Protein AF-A0A8C0BWQ9-F1 (afdb_monomer_lite)

Radius of gyration: 23.8 Å; chains: 1; bounding box: 64×26×63 Å

Sequence (103 aa):
MEDSWLKKAQADVLIHNNLQINSCDQNLNRCCEIIELNSEIQGQLFTILNETSQEGGHYAGVETIKTRLLPWLGTCFSCATSGKLFETNLSLTQVRRKLILRE

Structure (mmCIF, N/CA/C/O backbone):
data_AF-A0A8C0BWQ9-F1
#
_entry.id   AF-A0A8C0BWQ9-F1
#
loop_
_atom_site.group_PDB
_atom_site.id
_atom_site.type_symbol
_atom_site.label_atom_id
_atom_site.label_alt_id
_atom_site.label_comp_id
_atom_site.label_asym_id
_atom_site.label_entity_id
_atom_site.label_seq_id
_atom_site.pdbx_PDB_ins_code
_atom_site.Cartn_x
_atom_site.Cartn_y
_atom_site.Cartn_z
_atom_site.occupancy
_atom_site.B_iso_or_equiv
_atom_site.auth_seq_id
_atom_site.auth_comp_id
_atom_site.auth_asym_id
_atom_site.auth_atom_id
_atom_site.pdbx_PDB_model_num
ATOM 1 N N . MET A 1 1 ? 45.330 10.376 -31.160 1.00 60.81 1 MET A N 1
ATOM 2 C CA . MET A 1 1 ? 44.288 9.759 -32.016 1.00 60.81 1 MET A CA 1
ATOM 3 C C . MET A 1 1 ? 43.642 8.568 -31.302 1.00 60.81 1 MET A C 1
ATOM 5 O O . MET A 1 1 ? 42.423 8.483 -31.296 1.00 60.81 1 MET A O 1
ATOM 9 N N . GLU A 1 2 ? 44.424 7.723 -30.620 1.00 62.78 2 GLU A N 1
ATOM 10 C CA . GLU A 1 2 ? 43.956 6.570 -29.819 1.00 62.78 2 GLU A CA 1
ATOM 11 C C . GLU A 1 2 ? 43.010 6.941 -28.659 1.00 62.78 2 GLU A C 1
ATOM 13 O O . GLU A 1 2 ? 41.987 6.290 -28.470 1.00 62.78 2 GLU A O 1
ATOM 18 N N . ASP A 1 3 ? 43.251 8.064 -27.978 1.00 76.50 3 ASP A N 1
ATOM 19 C CA . ASP A 1 3 ? 42.371 8.592 -26.919 1.00 76.50 3 ASP A CA 1
ATOM 20 C C . ASP A 1 3 ? 40.924 8.851 -27.367 1.00 76.50 3 ASP A C 1
ATOM 22 O O . ASP A 1 3 ? 39.986 8.760 -26.574 1.00 76.50 3 ASP A O 1
ATOM 26 N N . SER A 1 4 ? 40.721 9.178 -28.646 1.00 80.31 4 SER A N 1
ATOM 27 C CA . SER A 1 4 ? 39.384 9.426 -29.194 1.00 80.31 4 SER A CA 1
ATOM 28 C C . SER A 1 4 ? 38.593 8.131 -29.363 1.00 80.31 4 SER A C 1
ATOM 30 O O . SER A 1 4 ? 37.381 8.120 -29.159 1.00 80.31 4 SER A O 1
ATOM 32 N N . TRP A 1 5 ? 39.275 7.040 -29.713 1.00 79.00 5 TRP A N 1
ATOM 33 C CA . TRP A 1 5 ? 38.672 5.715 -29.836 1.00 79.00 5 TRP A CA 1
ATOM 34 C C . TRP A 1 5 ? 38.362 5.121 -28.467 1.00 79.00 5 TRP A C 1
ATOM 36 O O . TRP A 1 5 ? 37.296 4.538 -28.288 1.00 79.00 5 TRP A O 1
ATOM 46 N N . LEU A 1 6 ? 39.230 5.360 -27.480 1.00 80.12 6 LEU A N 1
ATOM 47 C CA . LEU A 1 6 ? 38.989 4.959 -26.095 1.00 80.12 6 LEU A CA 1
ATOM 48 C C . LEU A 1 6 ? 37.754 5.654 -25.511 1.00 80.12 6 LEU A C 1
ATOM 50 O O . LEU A 1 6 ? 36.872 4.994 -24.969 1.00 80.12 6 LEU A O 1
ATOM 54 N N . LYS A 1 7 ? 37.643 6.977 -25.686 1.00 82.56 7 LYS A N 1
ATOM 55 C CA . LYS A 1 7 ? 36.479 7.749 -25.220 1.00 82.56 7 LYS A CA 1
ATOM 56 C C . LYS A 1 7 ? 35.188 7.327 -25.917 1.00 82.56 7 LYS A C 1
ATOM 58 O O . LYS A 1 7 ? 34.145 7.266 -25.273 1.00 82.56 7 LYS A O 1
ATOM 63 N N . LYS A 1 8 ? 35.258 7.007 -27.213 1.00 82.19 8 LYS A N 1
ATOM 64 C CA . LYS A 1 8 ? 34.120 6.495 -27.986 1.00 82.19 8 LYS A CA 1
ATOM 65 C C . LYS A 1 8 ? 33.671 5.123 -27.476 1.00 82.19 8 LYS A C 1
ATOM 67 O O . LYS A 1 8 ? 32.503 4.965 -27.149 1.00 82.19 8 LYS A O 1
ATOM 72 N N . ALA A 1 9 ? 34.599 4.183 -27.316 1.00 81.56 9 ALA A N 1
ATOM 73 C CA . ALA A 1 9 ? 34.305 2.851 -26.795 1.00 81.56 9 ALA A CA 1
ATOM 74 C C . ALA A 1 9 ? 33.751 2.902 -25.363 1.00 81.56 9 ALA A C 1
ATOM 76 O O . ALA A 1 9 ? 32.806 2.194 -25.032 1.00 81.56 9 ALA A O 1
ATOM 77 N N . GLN A 1 10 ? 34.291 3.780 -24.516 1.00 78.94 10 GLN A N 1
ATOM 78 C CA . GLN A 1 10 ? 33.826 3.938 -23.142 1.00 78.94 10 GLN A CA 1
ATOM 79 C C . GLN A 1 10 ? 32.428 4.567 -23.073 1.00 78.94 10 GLN A C 1
ATOM 81 O O . GLN A 1 10 ? 31.611 4.135 -22.262 1.00 78.94 10 GLN A O 1
ATOM 86 N N . ALA A 1 11 ? 32.124 5.527 -23.954 1.00 78.12 11 ALA A N 1
ATOM 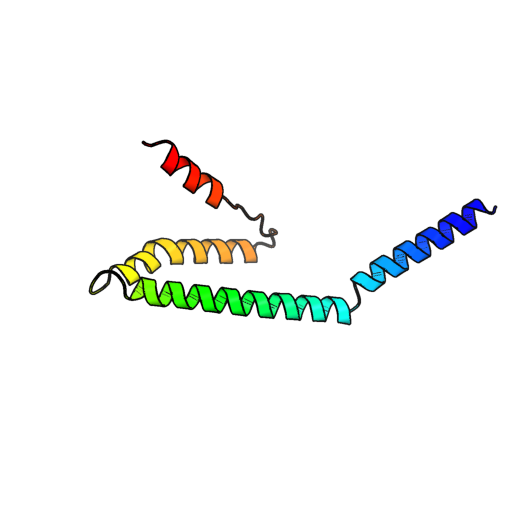87 C CA . ALA A 1 11 ? 30.779 6.074 -24.107 1.00 78.12 11 ALA A CA 1
ATOM 88 C C . ALA A 1 11 ? 29.791 5.017 -24.624 1.00 78.12 11 ALA A C 1
ATOM 90 O O . ALA A 1 11 ? 28.701 4.903 -24.075 1.00 78.12 11 ALA A O 1
ATOM 91 N N . ASP A 1 12 ? 30.179 4.205 -25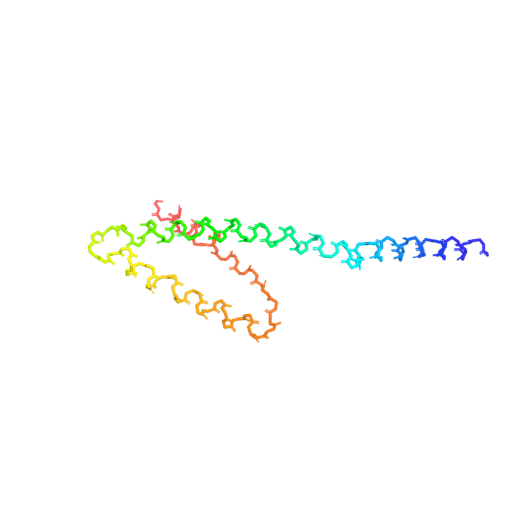.608 1.00 75.50 12 ASP A N 1
ATOM 92 C CA . ASP A 1 12 ? 29.328 3.147 -26.162 1.00 75.50 12 ASP A CA 1
ATOM 93 C C . ASP A 1 12 ? 29.044 2.046 -25.118 1.00 75.50 12 ASP A C 1
ATOM 95 O O . ASP A 1 12 ? 27.910 1.585 -25.000 1.00 75.50 12 ASP A O 1
ATOM 99 N N . VAL A 1 13 ? 30.024 1.693 -24.275 1.00 77.38 13 VAL A N 1
ATOM 100 C CA . VAL A 1 13 ? 29.832 0.780 -23.131 1.00 77.38 13 VAL A CA 1
ATOM 101 C C . VAL A 1 13 ? 28.905 1.390 -22.075 1.00 77.38 13 VAL A C 1
ATOM 103 O O . VAL A 1 13 ? 28.035 0.697 -21.547 1.00 77.38 13 VAL A O 1
ATOM 106 N N . LEU A 1 14 ? 29.043 2.681 -21.761 1.00 72.44 14 LEU A N 1
ATOM 107 C CA . LEU A 1 14 ? 28.149 3.376 -20.825 1.00 72.44 14 LEU A CA 1
ATOM 108 C C . LEU A 1 14 ? 26.715 3.460 -21.361 1.00 72.44 14 LEU A C 1
ATOM 110 O O . LEU A 1 14 ? 25.770 3.234 -20.608 1.00 72.44 14 LEU A O 1
ATOM 114 N N . ILE A 1 15 ? 26.548 3.744 -22.652 1.00 69.62 15 ILE A N 1
ATOM 115 C CA . ILE A 1 15 ? 25.245 3.789 -23.324 1.00 69.62 15 ILE A CA 1
ATOM 116 C C . ILE A 1 15 ? 24.613 2.397 -23.332 1.00 69.62 15 ILE A C 1
ATOM 118 O O . ILE A 1 15 ? 23.453 2.264 -22.955 1.00 69.62 15 ILE A O 1
ATOM 122 N N . HIS A 1 16 ? 25.374 1.355 -23.672 1.00 63.09 16 HIS A N 1
ATOM 123 C CA . HIS A 1 16 ? 24.894 -0.025 -23.654 1.00 63.09 16 HIS A CA 1
ATOM 124 C C . HIS A 1 16 ? 24.416 -0.445 -22.258 1.00 63.09 16 HIS A C 1
ATOM 126 O O . HIS A 1 16 ? 23.305 -0.944 -22.120 1.00 63.09 16 HIS A O 1
ATOM 132 N N . ASN A 1 17 ? 25.202 -0.183 -21.208 1.00 60.97 17 ASN A N 1
ATOM 133 C CA . ASN A 1 17 ? 24.820 -0.528 -19.834 1.00 60.97 17 ASN A CA 1
ATOM 134 C C . ASN A 1 17 ? 23.590 0.259 -19.337 1.00 60.97 17 ASN A C 1
ATOM 136 O O . ASN A 1 17 ? 22.742 -0.310 -18.654 1.00 60.97 17 ASN A O 1
ATOM 140 N N . ASN A 1 18 ? 23.446 1.538 -19.708 1.00 57.94 18 ASN A N 1
ATOM 141 C CA . ASN A 1 18 ? 22.264 2.335 -19.347 1.00 57.94 18 ASN A CA 1
ATOM 142 C C . ASN A 1 18 ? 21.007 1.935 -20.136 1.00 57.94 18 ASN A C 1
ATOM 144 O O . ASN A 1 18 ? 19.910 1.950 -19.584 1.00 57.94 18 ASN A O 1
ATOM 148 N N . LEU A 1 19 ? 21.151 1.557 -21.410 1.00 55.09 19 LEU A N 1
ATOM 149 C CA . LEU A 1 19 ? 20.049 1.033 -22.222 1.00 55.09 19 LEU A CA 1
ATOM 150 C C . LEU A 1 19 ? 19.590 -0.340 -21.730 1.00 55.09 19 LEU A C 1
ATOM 152 O O . LEU A 1 19 ? 18.401 -0.639 -21.796 1.00 55.09 19 LEU A O 1
ATOM 156 N N . GLN A 1 20 ? 20.509 -1.155 -21.204 1.00 53.53 20 GLN A N 1
ATOM 157 C CA . GLN A 1 20 ? 20.176 -2.468 -20.665 1.00 53.53 20 GLN A CA 1
ATOM 158 C C . GLN A 1 20 ? 19.289 -2.346 -19.419 1.00 53.53 20 GLN A C 1
ATOM 160 O O . GLN A 1 20 ? 18.258 -3.004 -19.396 1.00 53.53 20 GLN A O 1
ATOM 165 N N . ILE A 1 21 ? 19.615 -1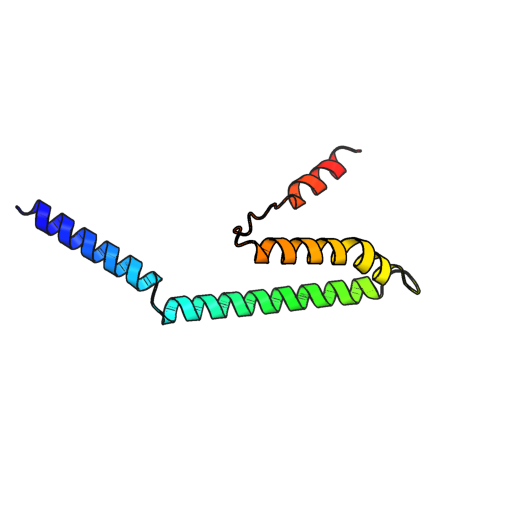.429 -18.489 1.00 52.69 21 ILE A N 1
ATOM 166 C CA . ILE A 1 21 ? 18.822 -1.089 -17.278 1.00 52.69 21 ILE A CA 1
ATOM 167 C C . ILE A 1 21 ? 17.412 -0.564 -17.615 1.00 52.69 21 ILE A C 1
ATOM 169 O O . ILE A 1 21 ? 16.525 -0.563 -16.767 1.00 52.69 21 ILE A O 1
ATOM 173 N N . ASN A 1 22 ? 17.184 -0.139 -18.858 1.00 57.41 22 ASN A N 1
ATOM 174 C CA . ASN A 1 22 ? 15.940 0.471 -19.317 1.00 57.41 22 ASN A CA 1
ATOM 175 C C . ASN A 1 22 ? 15.290 -0.329 -20.459 1.00 57.41 22 ASN A C 1
ATOM 177 O O . ASN A 1 22 ? 14.541 0.224 -21.268 1.00 57.41 22 ASN A O 1
ATOM 181 N N . SER A 1 23 ? 15.602 -1.627 -20.566 1.00 71.19 23 SER A N 1
ATOM 182 C CA . SER A 1 23 ? 14.891 -2.486 -21.509 1.00 71.19 23 SER A CA 1
ATOM 183 C C . SER A 1 23 ? 13.433 -2.629 -21.068 1.00 71.19 23 SER A C 1
ATOM 185 O O . SER A 1 23 ? 13.123 -2.651 -19.874 1.00 71.19 23 SER A O 1
ATOM 187 N N . CYS A 1 24 ? 12.528 -2.733 -22.044 1.00 81.25 24 CYS A N 1
ATOM 188 C CA . CYS A 1 24 ? 11.103 -2.936 -21.786 1.00 81.25 24 CYS A CA 1
ATOM 189 C C . CYS A 1 24 ? 10.872 -4.128 -20.837 1.00 81.25 24 CYS A C 1
ATOM 191 O O . CYS A 1 24 ? 10.095 -4.017 -19.893 1.00 81.25 24 CYS A O 1
ATOM 193 N N . ASP A 1 25 ? 11.624 -5.218 -21.025 1.00 85.75 25 ASP A N 1
ATOM 194 C CA . ASP A 1 25 ? 11.537 -6.424 -20.198 1.00 85.75 25 ASP A CA 1
ATOM 195 C C . ASP A 1 25 ? 12.037 -6.202 -18.764 1.00 85.75 25 ASP A C 1
ATOM 197 O O . ASP A 1 25 ? 11.398 -6.650 -17.815 1.00 85.75 25 ASP A O 1
ATOM 201 N N . GLN A 1 26 ? 13.156 -5.492 -18.575 1.00 83.75 26 GLN A N 1
ATOM 202 C CA . GLN A 1 26 ? 13.675 -5.208 -17.231 1.00 83.75 26 GLN A CA 1
ATOM 203 C C . GLN A 1 26 ? 12.746 -4.273 -16.455 1.00 83.75 26 GLN A C 1
ATOM 205 O O . GLN A 1 26 ? 12.465 -4.517 -15.280 1.00 83.75 26 GLN A O 1
ATOM 210 N N . ASN A 1 27 ? 12.211 -3.251 -17.125 1.00 86.56 27 ASN A N 1
ATOM 211 C CA . ASN A 1 27 ? 11.216 -2.357 -16.544 1.00 86.56 27 ASN A CA 1
ATOM 212 C C . ASN A 1 27 ? 9.938 -3.116 -16.171 1.00 86.56 27 ASN A C 1
ATOM 214 O O . ASN A 1 27 ? 9.426 -2.933 -15.069 1.00 86.56 27 ASN A O 1
ATOM 218 N N . LEU A 1 28 ? 9.445 -3.998 -17.047 1.00 89.00 28 LEU A N 1
ATOM 219 C CA . LEU A 1 28 ? 8.244 -4.787 -16.781 1.00 89.00 28 LEU A CA 1
ATOM 220 C C . LEU A 1 28 ? 8.452 -5.767 -15.621 1.00 89.00 28 LEU A C 1
ATOM 222 O O . LEU A 1 28 ? 7.604 -5.836 -14.735 1.00 89.00 28 LEU A O 1
ATOM 226 N N . ASN A 1 29 ? 9.595 -6.454 -15.565 1.00 90.94 29 ASN A N 1
ATOM 227 C CA . ASN A 1 29 ? 9.942 -7.317 -14.434 1.00 90.94 29 ASN A CA 1
ATOM 228 C C . ASN A 1 29 ? 9.981 -6.526 -13.126 1.00 90.94 29 ASN A C 1
ATOM 230 O O . ASN A 1 29 ? 9.379 -6.936 -12.135 1.00 90.94 29 ASN A O 1
ATOM 234 N N . ARG A 1 30 ? 10.607 -5.345 -13.137 1.00 88.00 30 ARG A N 1
ATOM 235 C CA . ARG A 1 30 ? 10.649 -4.479 -11.960 1.00 88.00 30 ARG A CA 1
ATOM 236 C C . ARG A 1 30 ? 9.258 -3.987 -11.556 1.00 88.00 30 ARG A C 1
ATOM 238 O O . ARG A 1 30 ? 8.965 -3.907 -10.365 1.00 88.00 30 ARG A O 1
ATOM 245 N N . CYS A 1 31 ? 8.388 -3.682 -12.518 1.00 91.31 31 CYS A N 1
ATOM 246 C CA . CYS A 1 31 ? 6.986 -3.374 -12.250 1.00 91.31 31 CYS A CA 1
ATOM 247 C C . CYS A 1 31 ? 6.269 -4.555 -11.584 1.00 91.31 31 CYS A C 1
ATOM 249 O O . CYS A 1 31 ? 5.573 -4.336 -10.596 1.00 91.31 31 CYS A O 1
ATOM 251 N N . CYS A 1 32 ? 6.457 -5.784 -12.073 1.00 93.19 32 CYS A N 1
ATOM 252 C CA . CYS A 1 32 ? 5.867 -6.983 -11.474 1.00 93.19 32 CYS A CA 1
ATOM 253 C C . CYS A 1 32 ? 6.313 -7.175 -10.018 1.00 93.19 32 CYS A C 1
ATOM 255 O O . CYS A 1 32 ? 5.461 -7.354 -9.152 1.00 93.19 32 CYS A O 1
ATOM 257 N N . GLU A 1 33 ? 7.611 -7.042 -9.729 1.00 95.31 33 GLU A N 1
ATOM 258 C CA . GLU A 1 33 ? 8.140 -7.109 -8.356 1.00 95.31 33 GLU A CA 1
ATOM 259 C C . GLU A 1 33 ? 7.500 -6.053 -7.441 1.00 95.31 33 GLU A C 1
ATOM 261 O O . GLU A 1 33 ? 7.114 -6.339 -6.308 1.00 95.31 33 GLU A O 1
ATOM 266 N N . ILE A 1 34 ? 7.359 -4.815 -7.928 1.00 94.56 34 ILE A N 1
ATOM 267 C CA . ILE A 1 34 ? 6.726 -3.733 -7.162 1.00 94.56 34 ILE A CA 1
ATOM 268 C C . ILE A 1 34 ? 5.244 -4.038 -6.914 1.00 94.56 34 ILE A C 1
ATOM 270 O O . ILE A 1 34 ? 4.753 -3.789 -5.815 1.00 94.56 34 ILE A O 1
ATOM 274 N N . ILE A 1 35 ? 4.528 -4.569 -7.907 1.00 95.31 35 ILE A N 1
ATOM 275 C CA . ILE A 1 35 ? 3.113 -4.942 -7.775 1.00 95.31 35 ILE A CA 1
ATOM 276 C C . ILE A 1 35 ? 2.942 -6.061 -6.743 1.00 95.31 35 ILE A C 1
ATOM 278 O O . ILE A 1 35 ? 2.019 -5.989 -5.930 1.00 95.31 35 ILE A O 1
ATOM 282 N N . GLU A 1 36 ? 3.822 -7.060 -6.743 1.00 96.06 36 GLU A N 1
ATOM 283 C CA . GLU A 1 36 ? 3.802 -8.162 -5.779 1.00 96.06 36 GLU A CA 1
ATOM 284 C C . GLU A 1 36 ? 4.010 -7.648 -4.349 1.00 96.06 36 GLU A C 1
ATOM 286 O O . GLU A 1 36 ? 3.150 -7.852 -3.490 1.00 96.06 36 GLU A O 1
ATOM 291 N N . LEU A 1 37 ? 5.073 -6.869 -4.119 1.00 96.25 37 LEU A N 1
ATOM 292 C CA . LEU A 1 37 ? 5.344 -6.255 -2.815 1.00 96.25 37 LEU A CA 1
ATOM 293 C C . LEU A 1 37 ? 4.198 -5.344 -2.359 1.00 96.25 37 LEU A C 1
ATOM 295 O O . LEU A 1 37 ? 3.798 -5.359 -1.195 1.00 96.25 37 LEU A O 1
ATOM 299 N N . ASN A 1 38 ? 3.645 -4.548 -3.274 1.00 95.12 38 ASN A N 1
ATOM 300 C CA . ASN A 1 38 ? 2.517 -3.675 -2.971 1.00 95.12 38 ASN A CA 1
ATOM 301 C C . ASN A 1 38 ? 1.267 -4.485 -2.593 1.00 95.12 38 ASN A C 1
ATOM 303 O O . ASN A 1 38 ? 0.538 -4.081 -1.692 1.00 95.12 38 ASN A O 1
ATOM 307 N N . SER A 1 39 ? 1.041 -5.639 -3.225 1.00 94.38 39 SER A N 1
ATOM 308 C CA . SER A 1 39 ? -0.076 -6.535 -2.902 1.00 94.38 39 SER A CA 1
ATOM 309 C C . SER A 1 39 ? 0.084 -7.163 -1.515 1.00 94.38 39 SER A C 1
ATOM 311 O O . SER A 1 39 ? -0.880 -7.214 -0.751 1.00 94.38 39 SER A O 1
ATOM 313 N N . GLU A 1 40 ? 1.300 -7.577 -1.150 1.00 96.81 40 GLU A N 1
ATOM 314 C CA . GLU A 1 40 ? 1.600 -8.096 0.188 1.00 96.81 40 GLU A CA 1
ATOM 315 C C . GLU A 1 40 ? 1.361 -7.031 1.270 1.00 96.81 40 GLU A C 1
ATOM 317 O O . GLU A 1 40 ? 0.635 -7.270 2.240 1.00 96.81 40 GLU A O 1
ATOM 322 N N . ILE A 1 41 ? 1.900 -5.823 1.070 1.00 95.88 41 ILE A N 1
ATOM 323 C CA . ILE A 1 41 ? 1.723 -4.696 1.996 1.00 95.88 41 ILE A CA 1
ATOM 324 C C . ILE A 1 41 ? 0.243 -4.319 2.115 1.00 95.88 41 ILE A C 1
ATOM 326 O O . ILE A 1 41 ? -0.247 -4.090 3.222 1.00 95.88 41 ILE A O 1
ATOM 330 N N . GLN A 1 42 ? -0.494 -4.273 1.001 1.00 94.12 42 GLN A N 1
ATOM 331 C CA . GLN A 1 42 ? -1.935 -4.019 1.018 1.00 94.12 42 GLN A CA 1
ATOM 332 C C . GLN A 1 42 ? -2.677 -5.074 1.840 1.00 94.12 42 GLN A C 1
ATOM 334 O O . GLN A 1 42 ? -3.493 -4.707 2.683 1.00 94.12 42 GLN A O 1
ATOM 339 N N . GLY A 1 43 ? -2.363 -6.360 1.659 1.00 96.38 43 GLY A N 1
ATOM 340 C CA . GLY A 1 43 ? -2.949 -7.446 2.445 1.00 96.38 43 GLY A CA 1
ATOM 341 C C . GLY A 1 43 ? -2.718 -7.272 3.948 1.00 96.38 43 GLY A C 1
ATOM 342 O O . GLY A 1 43 ? -3.668 -7.324 4.729 1.00 96.38 43 GLY A O 1
ATOM 343 N N . GLN A 1 44 ? -1.480 -6.982 4.355 1.00 97.38 44 GLN A N 1
ATOM 344 C CA . GLN A 1 44 ? -1.142 -6.717 5.758 1.00 97.38 44 GLN A CA 1
ATOM 345 C C . GLN A 1 44 ? -1.906 -5.509 6.320 1.00 97.38 44 GLN A C 1
ATOM 347 O O . GLN A 1 44 ? -2.454 -5.577 7.422 1.00 97.38 44 GLN A O 1
ATOM 352 N N . LEU A 1 45 ? -1.991 -4.416 5.554 1.00 94.81 45 LEU A N 1
ATOM 353 C CA . LEU A 1 45 ? -2.747 -3.226 5.946 1.00 94.81 45 LEU A CA 1
ATOM 354 C C . LEU A 1 45 ? -4.234 -3.538 6.138 1.00 94.81 45 LEU A C 1
ATOM 356 O O . LEU A 1 45 ? -4.814 -3.112 7.136 1.00 94.81 45 LEU A O 1
ATOM 360 N N . PHE A 1 46 ? -4.851 -4.296 5.228 1.00 94.62 46 PHE A N 1
ATOM 361 C CA . PHE A 1 46 ? -6.256 -4.689 5.359 1.00 94.62 46 PHE A CA 1
ATOM 362 C C . PHE A 1 46 ? -6.507 -5.531 6.607 1.00 94.62 46 PHE A C 1
ATOM 364 O O . PHE A 1 46 ? -7.488 -5.277 7.304 1.00 94.62 46 PHE A O 1
ATOM 371 N N . THR A 1 47 ? -5.620 -6.477 6.923 1.00 96.12 47 THR A N 1
ATOM 372 C CA . THR A 1 47 ? -5.720 -7.280 8.149 1.00 96.12 47 THR A CA 1
ATOM 373 C C . THR A 1 47 ? -5.726 -6.390 9.390 1.00 96.12 47 THR A C 1
ATOM 375 O O . THR A 1 47 ? -6.658 -6.469 10.187 1.00 96.12 47 THR A O 1
ATOM 378 N N . ILE A 1 48 ? -4.765 -5.468 9.501 1.00 94.69 48 ILE A N 1
ATOM 379 C CA . ILE A 1 48 ? -4.670 -4.545 10.642 1.00 94.69 48 ILE A CA 1
ATOM 380 C C . ILE A 1 48 ? -5.916 -3.658 10.740 1.00 94.69 48 ILE A C 1
ATOM 382 O O . ILE A 1 48 ? -6.436 -3.436 11.832 1.00 94.69 48 ILE A O 1
ATOM 386 N N . LEU A 1 49 ? -6.419 -3.140 9.616 1.00 92.81 49 LEU A N 1
ATOM 387 C CA . LEU A 1 49 ? -7.631 -2.316 9.606 1.00 92.81 49 LEU A CA 1
ATOM 388 C C . LEU A 1 49 ? -8.866 -3.104 10.031 1.00 92.81 49 LEU A C 1
ATOM 390 O O . LEU A 1 49 ? -9.700 -2.581 10.769 1.00 92.81 49 LEU A O 1
ATOM 394 N N . ASN A 1 50 ? -8.972 -4.352 9.583 1.00 92.69 50 ASN A N 1
ATOM 395 C CA . ASN A 1 50 ? -10.060 -5.240 9.951 1.00 92.69 50 ASN A CA 1
ATOM 396 C C . ASN A 1 50 ? -10.045 -5.537 11.455 1.00 92.69 50 ASN A C 1
ATOM 398 O O . ASN A 1 50 ? -11.078 -5.385 12.104 1.00 92.69 50 ASN A O 1
ATOM 402 N N . GLU A 1 51 ? -8.886 -5.884 12.016 1.00 93.75 51 GLU A N 1
ATOM 403 C CA . GLU A 1 51 ? -8.709 -6.086 13.460 1.00 93.75 51 GLU A CA 1
ATOM 404 C C . GLU A 1 51 ? -9.031 -4.805 14.235 1.00 93.75 51 GLU A C 1
ATOM 406 O O . GLU A 1 51 ? -9.902 -4.810 15.103 1.00 93.75 51 GLU A O 1
ATOM 411 N N . THR A 1 52 ? -8.440 -3.675 13.832 1.00 92.69 52 THR A N 1
ATOM 412 C CA . THR A 1 52 ? -8.682 -2.363 14.452 1.00 92.69 52 THR A CA 1
ATOM 413 C C . THR A 1 52 ? -10.168 -2.019 14.461 1.00 92.69 52 THR A C 1
ATOM 415 O O . THR A 1 52 ? -10.662 -1.496 15.450 1.00 92.69 52 THR A O 1
ATOM 418 N N . SER A 1 53 ? -10.905 -2.306 13.383 1.00 89.81 53 SER A N 1
ATOM 419 C CA . SER A 1 53 ? -12.338 -1.996 13.295 1.00 89.81 53 SER A CA 1
ATOM 420 C C . SER A 1 53 ? -13.196 -2.779 14.293 1.00 89.81 53 SER A C 1
ATOM 422 O O . SER A 1 53 ? -14.270 -2.309 14.666 1.00 89.81 53 SER A O 1
ATOM 424 N N . GLN A 1 54 ? -12.716 -3.945 14.732 1.00 90.44 54 GLN A N 1
ATOM 425 C CA . GLN A 1 54 ? -13.400 -4.834 15.670 1.00 90.44 54 GLN A CA 1
ATOM 426 C C . GLN A 1 54 ? -13.015 -4.557 17.130 1.00 90.44 54 GLN A C 1
ATOM 428 O O . GLN A 1 54 ? -13.691 -5.027 18.047 1.00 90.44 54 GLN A O 1
ATOM 433 N N . GLU A 1 55 ? -11.949 -3.793 17.365 1.00 89.06 55 GLU A N 1
ATOM 434 C CA . GLU A 1 55 ? -11.517 -3.431 18.709 1.00 89.06 55 GLU A CA 1
ATOM 435 C C . GLU A 1 55 ? -12.415 -2.362 19.352 1.00 89.06 55 GLU A C 1
ATOM 437 O O . GLU A 1 55 ? -12.921 -1.439 18.712 1.00 89.06 55 GLU A O 1
ATOM 442 N N . GLY A 1 56 ? -12.568 -2.453 20.676 1.00 79.62 56 GLY A N 1
ATOM 443 C CA . GLY A 1 56 ? -13.184 -1.402 21.484 1.00 79.62 56 GLY A CA 1
ATOM 444 C C . GLY A 1 56 ? -14.702 -1.263 21.312 1.00 79.62 56 GLY A C 1
ATOM 445 O O . GLY A 1 56 ? -15.204 -0.240 20.849 1.00 79.62 56 GLY A O 1
ATOM 446 N N . GLY A 1 57 ? -15.464 -2.257 21.775 1.00 80.88 57 GLY A N 1
ATOM 447 C CA . GLY A 1 57 ? -16.924 -2.158 21.889 1.00 80.88 57 GLY A CA 1
ATOM 448 C C . GLY A 1 57 ? -17.627 -1.818 20.569 1.00 80.88 57 GLY A C 1
ATOM 449 O O . GLY A 1 57 ? -17.079 -1.999 19.491 1.00 80.88 57 GLY A O 1
ATOM 450 N N . HIS A 1 58 ? -18.869 -1.333 20.636 1.00 73.69 58 HIS A N 1
ATOM 451 C CA . HIS A 1 58 ? -19.742 -1.301 19.457 1.00 73.69 58 HIS A CA 1
ATOM 452 C C . HIS A 1 58 ? -19.234 -0.403 18.304 1.00 73.69 58 HIS A C 1
ATOM 454 O O . HIS A 1 58 ? -19.656 -0.627 17.176 1.00 73.69 58 HIS A O 1
ATOM 460 N N . TYR A 1 59 ? -18.322 0.559 18.551 1.00 79.88 59 TYR A N 1
ATOM 461 C CA . TYR A 1 59 ? -17.839 1.498 17.519 1.00 79.88 59 TYR A CA 1
ATOM 462 C C . TYR A 1 59 ? -16.429 2.101 17.714 1.00 79.88 59 TYR A C 1
ATOM 464 O O . TYR A 1 59 ? -16.016 2.886 16.861 1.00 79.88 59 TYR A O 1
ATOM 472 N N . ALA A 1 60 ? -15.670 1.824 18.785 1.00 85.44 60 ALA A N 1
ATOM 473 C CA . ALA A 1 60 ? -14.462 2.626 19.057 1.00 85.44 60 ALA A CA 1
ATOM 474 C C . ALA A 1 60 ? -13.344 2.404 18.024 1.00 85.44 60 ALA A C 1
ATOM 476 O O . ALA A 1 60 ? -12.687 3.362 17.605 1.00 85.44 60 ALA A O 1
ATOM 477 N N . GLY A 1 61 ? -13.166 1.169 17.562 1.00 89.06 61 GLY A N 1
ATOM 478 C CA . GLY A 1 61 ? -12.256 0.828 16.475 1.00 89.06 61 GLY A CA 1
ATOM 479 C C . GLY A 1 61 ? -12.597 1.540 15.167 1.00 89.06 61 GLY A C 1
ATOM 480 O O . GLY A 1 61 ? -11.760 2.212 14.559 1.00 89.06 61 GLY A O 1
ATOM 481 N N . VAL A 1 62 ? -13.872 1.485 14.776 1.00 89.88 62 VAL A N 1
ATOM 482 C CA . VAL A 1 62 ? -14.392 2.162 13.579 1.00 89.88 62 VAL A CA 1
ATOM 483 C C . VAL A 1 62 ? -14.225 3.683 13.667 1.00 89.88 62 VAL A C 1
ATOM 485 O O . VAL A 1 62 ? -13.783 4.312 12.704 1.00 89.88 62 VAL A O 1
ATOM 488 N N . GLU A 1 63 ? -14.532 4.292 14.813 1.00 90.44 63 GLU A N 1
ATOM 489 C CA . GLU A 1 63 ? -14.363 5.736 15.009 1.00 90.44 63 GLU A CA 1
ATOM 490 C C . GLU A 1 63 ? -12.885 6.144 14.991 1.00 90.44 63 GLU A C 1
ATOM 492 O O . GLU A 1 63 ? -12.537 7.189 14.437 1.00 90.44 63 GLU A O 1
ATOM 497 N N . THR A 1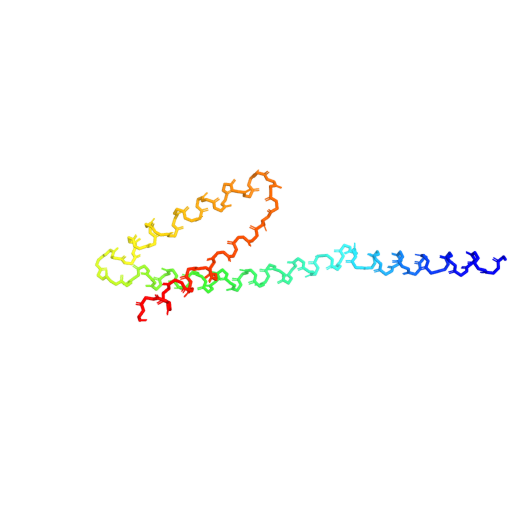 64 ? -11.985 5.297 15.493 1.00 89.81 64 THR A N 1
ATOM 498 C CA . THR A 1 64 ? -10.534 5.521 15.393 1.00 89.81 64 THR A CA 1
ATOM 499 C C . THR A 1 64 ? -10.081 5.553 13.933 1.00 89.81 64 THR A C 1
ATOM 501 O O . THR A 1 64 ? -9.349 6.461 13.532 1.00 89.81 64 THR A O 1
ATOM 504 N N . ILE A 1 65 ? -10.565 4.624 13.103 1.00 91.38 65 ILE A N 1
ATOM 505 C CA . ILE A 1 65 ? -10.269 4.604 11.663 1.00 91.38 65 ILE A CA 1
ATOM 506 C C . ILE A 1 65 ? -10.804 5.874 10.990 1.00 91.38 65 ILE A C 1
ATOM 508 O O . ILE A 1 65 ? -10.065 6.556 10.274 1.00 91.38 65 ILE A O 1
ATOM 512 N N . LYS A 1 66 ? -12.061 6.246 11.251 1.00 89.44 66 LYS A N 1
ATOM 513 C CA . LYS A 1 66 ? -12.674 7.430 10.632 1.00 89.44 66 LYS A CA 1
ATOM 514 C C . LYS A 1 66 ? -11.978 8.730 11.009 1.00 89.44 66 LYS A C 1
ATOM 516 O O . LYS A 1 66 ? -11.778 9.580 10.151 1.00 89.44 66 LYS A O 1
ATOM 521 N N . THR A 1 67 ? -11.622 8.897 12.278 1.00 89.69 67 THR A N 1
ATOM 522 C CA . THR A 1 67 ? -11.083 10.165 12.788 1.00 89.69 67 THR A CA 1
ATOM 523 C C . THR A 1 67 ? -9.598 10.342 12.496 1.00 89.69 67 THR A C 1
ATOM 525 O O . THR A 1 67 ? -9.131 11.476 12.412 1.00 89.69 67 THR A O 1
ATOM 528 N N . ARG A 1 68 ? -8.844 9.248 12.319 1.00 87.38 68 ARG A N 1
ATOM 529 C CA . ARG A 1 68 ? -7.391 9.313 12.115 1.00 87.38 68 ARG A CA 1
ATOM 530 C C . ARG A 1 68 ? -6.923 8.900 10.730 1.00 87.38 68 ARG A C 1
ATOM 532 O O . ARG A 1 68 ? -6.065 9.578 10.170 1.00 87.38 68 ARG A O 1
ATOM 539 N N . LEU A 1 69 ? -7.442 7.803 10.183 1.00 86.31 69 LEU A N 1
ATOM 540 C CA . LEU A 1 69 ? -6.947 7.262 8.917 1.00 86.31 69 LEU A CA 1
ATOM 541 C C . LEU A 1 69 ? -7.562 7.968 7.708 1.00 86.31 69 LEU A C 1
ATOM 543 O O . LEU A 1 69 ? -6.830 8.355 6.798 1.00 86.31 69 LEU A O 1
ATOM 547 N N . LEU A 1 70 ? -8.886 8.161 7.690 1.00 84.25 70 LEU A N 1
ATOM 548 C CA . LEU A 1 70 ? -9.562 8.774 6.538 1.00 84.25 70 LEU A CA 1
ATOM 549 C C . LEU A 1 70 ? -9.046 10.189 6.204 1.00 84.25 70 LEU A C 1
ATOM 551 O O . LEU A 1 70 ? -8.802 10.449 5.023 1.00 84.25 70 LEU A O 1
ATOM 555 N N . PRO A 1 71 ? -8.794 11.090 7.179 1.00 85.75 71 PRO A N 1
ATOM 556 C CA . PRO A 1 71 ? -8.224 12.406 6.884 1.00 85.75 71 PRO A CA 1
ATOM 557 C C . PRO A 1 71 ? -6.823 12.327 6.265 1.00 85.75 71 PRO A C 1
ATOM 559 O O . PRO A 1 71 ? -6.487 13.110 5.372 1.00 85.75 71 PRO A O 1
ATOM 562 N N . TRP A 1 72 ? -6.006 11.364 6.706 1.00 83.62 72 TRP A N 1
ATOM 563 C CA . TRP A 1 72 ? -4.675 11.135 6.146 1.00 83.62 72 TRP A CA 1
ATOM 564 C C . TRP A 1 72 ? -4.757 10.655 4.692 1.00 83.62 72 TRP A C 1
ATOM 566 O O . TRP A 1 72 ? -4.128 11.257 3.822 1.00 83.62 72 TRP A O 1
ATOM 576 N N . LEU A 1 73 ? -5.604 9.657 4.404 1.00 80.19 73 LEU A N 1
ATOM 577 C CA . LEU A 1 73 ? -5.815 9.152 3.041 1.00 80.19 73 LEU A CA 1
ATOM 578 C C . LEU A 1 73 ? -6.277 10.263 2.088 1.00 80.19 73 LEU A C 1
ATOM 580 O O . LEU A 1 73 ? -5.686 10.439 1.023 1.00 80.19 73 LEU A O 1
ATOM 584 N N . GLY A 1 74 ? -7.272 11.064 2.487 1.00 76.94 74 GLY A N 1
ATOM 585 C CA . GLY A 1 74 ? -7.762 12.183 1.673 1.00 76.94 74 GLY A CA 1
ATOM 586 C C . GLY A 1 74 ? -6.673 13.210 1.330 1.00 76.94 74 GLY A C 1
ATOM 587 O O . GLY A 1 74 ? -6.621 13.724 0.209 1.00 76.94 74 GLY A O 1
ATOM 588 N N . THR A 1 75 ? -5.746 13.454 2.258 1.00 76.56 75 THR A N 1
ATOM 589 C CA . THR A 1 75 ? -4.605 14.358 2.042 1.00 76.56 75 THR A CA 1
ATOM 590 C C . THR A 1 75 ? -3.570 13.753 1.083 1.00 76.56 75 THR A C 1
ATOM 592 O O . THR A 1 75 ? -3.073 14.447 0.194 1.00 76.56 75 THR A O 1
ATOM 595 N N . CYS A 1 76 ? -3.269 12.456 1.207 1.00 69.31 76 CYS A N 1
ATOM 596 C CA . CYS A 1 76 ? -2.304 11.759 0.350 1.00 69.31 76 CYS A CA 1
ATOM 597 C C . CYS A 1 76 ? -2.738 11.715 -1.122 1.00 69.31 76 CYS A C 1
ATOM 599 O O . CYS A 1 76 ? -1.935 12.032 -2.003 1.00 69.31 76 CYS A O 1
ATOM 601 N N . PHE A 1 77 ? -4.005 11.395 -1.399 1.00 64.25 77 PHE A N 1
ATOM 602 C CA . PHE A 1 77 ? -4.518 11.361 -2.775 1.00 64.25 77 PHE A CA 1
ATOM 603 C C . PHE A 1 77 ? -4.621 12.757 -3.404 1.00 64.25 77 PHE A C 1
ATOM 605 O O . PHE A 1 77 ? -4.406 12.906 -4.604 1.00 64.25 77 PHE A O 1
ATOM 612 N N . SER A 1 78 ? -4.856 13.798 -2.600 1.00 60.69 78 SER A N 1
ATOM 613 C CA . SER A 1 78 ? -4.854 15.186 -3.084 1.00 60.69 78 SER A CA 1
ATOM 614 C C . SER A 1 78 ? -3.460 15.654 -3.533 1.00 60.69 78 SER A C 1
ATOM 616 O O . SER A 1 78 ? -3.344 16.432 -4.478 1.00 60.69 78 SER A O 1
ATOM 618 N N . CYS A 1 79 ? -2.391 15.168 -2.891 1.00 54.91 79 CYS A N 1
ATOM 619 C CA . CYS A 1 79 ? -1.012 15.514 -3.248 1.00 54.91 79 CYS A CA 1
ATOM 620 C C . CYS A 1 79 ? -0.553 14.821 -4.546 1.00 54.91 79 CYS A C 1
ATOM 622 O O . CYS A 1 79 ? 0.104 15.446 -5.377 1.00 54.91 79 CYS A O 1
ATOM 624 N N . ALA A 1 80 ? -0.964 13.565 -4.756 1.00 54.47 80 ALA A N 1
ATOM 625 C CA . ALA A 1 80 ? -0.615 12.784 -5.947 1.00 54.47 80 ALA A CA 1
ATOM 626 C C . ALA A 1 80 ? -1.137 13.415 -7.254 1.00 54.47 80 ALA A C 1
ATOM 628 O O . ALA A 1 80 ? -0.442 13.413 -8.268 1.00 54.47 80 ALA A O 1
ATOM 629 N N . THR A 1 81 ? -2.323 14.029 -7.223 1.00 52.91 81 THR A N 1
ATOM 630 C CA . THR A 1 81 ? -2.931 14.710 -8.382 1.00 52.91 81 THR A CA 1
ATOM 631 C C . THR A 1 81 ? -2.183 15.984 -8.795 1.00 52.91 81 THR A C 1
ATOM 633 O O . THR A 1 81 ? -2.289 16.423 -9.936 1.00 52.91 81 THR A O 1
ATOM 636 N N . SER A 1 82 ? -1.391 16.578 -7.896 1.00 56.78 82 SER A N 1
ATOM 637 C CA . SER A 1 82 ? -0.654 17.823 -8.159 1.00 56.78 82 SER A CA 1
ATOM 638 C C . SER A 1 82 ? 0.615 17.611 -9.005 1.00 56.78 82 SER A C 1
ATOM 640 O O . SER A 1 82 ? 1.319 18.565 -9.325 1.00 56.78 82 SER A O 1
ATOM 642 N N . GLY A 1 83 ? 0.961 16.361 -9.349 1.00 49.88 83 GLY A N 1
ATOM 643 C CA . GLY A 1 83 ? 2.197 16.033 -10.077 1.00 49.88 83 GLY A CA 1
ATOM 644 C C . GLY A 1 83 ? 3.477 16.323 -9.283 1.00 49.88 83 GLY A C 1
ATOM 645 O O . GLY A 1 83 ? 4.584 16.134 -9.785 1.00 49.88 83 GLY A O 1
ATOM 646 N N . LYS A 1 84 ? 3.343 16.769 -8.029 1.00 51.44 84 LYS A N 1
ATOM 647 C CA . LYS A 1 84 ? 4.454 16.960 -7.110 1.00 51.44 84 LYS A CA 1
ATOM 648 C C . LYS A 1 84 ? 4.883 15.574 -6.645 1.00 51.44 84 LYS A C 1
ATOM 650 O O . LYS A 1 84 ? 4.108 14.870 -6.001 1.00 51.44 84 LYS A O 1
ATOM 655 N N . LEU A 1 85 ? 6.097 15.186 -7.038 1.00 44.09 85 LEU A N 1
ATOM 656 C CA . LEU A 1 85 ? 6.765 13.954 -6.624 1.00 44.09 85 LEU A CA 1
ATOM 657 C C . LEU A 1 85 ? 6.524 13.751 -5.126 1.00 44.09 85 LEU A C 1
ATOM 659 O O . LEU A 1 85 ? 6.579 14.726 -4.373 1.00 44.09 85 LEU A O 1
ATOM 663 N N . PHE A 1 86 ? 6.183 12.522 -4.729 1.00 49.84 86 PHE A N 1
ATOM 664 C CA . PHE A 1 86 ? 5.950 12.146 -3.339 1.00 49.84 86 PHE A CA 1
ATOM 665 C C . PHE A 1 86 ? 7.246 12.389 -2.560 1.00 49.84 86 PHE A C 1
ATOM 667 O O . PHE A 1 86 ? 8.072 11.500 -2.385 1.00 49.84 86 PHE A O 1
ATOM 674 N N . GLU A 1 87 ? 7.459 13.636 -2.148 1.00 43.84 87 GLU A N 1
ATOM 675 C CA . GLU A 1 87 ? 8.400 14.017 -1.118 1.00 43.84 87 GLU A CA 1
ATOM 676 C C . GLU A 1 87 ? 7.863 13.307 0.107 1.00 43.84 87 GLU A C 1
ATOM 678 O O . GLU A 1 87 ? 6.906 13.774 0.738 1.00 43.84 87 GLU A O 1
ATOM 683 N N . THR A 1 88 ? 8.396 12.108 0.340 1.00 45.28 88 THR A N 1
ATOM 684 C CA . THR A 1 88 ? 8.142 11.257 1.488 1.00 45.28 88 THR A CA 1
ATOM 685 C C . THR A 1 88 ? 8.431 12.095 2.722 1.00 45.28 88 THR A C 1
ATOM 687 O O . THR A 1 88 ? 9.521 12.063 3.285 1.00 45.28 88 THR A O 1
ATOM 690 N N . ASN A 1 89 ? 7.450 12.889 3.145 1.00 48.03 89 ASN A N 1
ATOM 691 C CA . ASN A 1 89 ? 7.450 13.596 4.406 1.00 48.03 89 ASN A CA 1
ATOM 692 C C . ASN A 1 89 ? 7.169 12.529 5.459 1.00 48.03 89 ASN A C 1
ATOM 694 O O . ASN A 1 89 ? 6.093 12.439 6.048 1.00 48.03 89 ASN A O 1
ATOM 698 N N . LEU A 1 90 ? 8.181 11.683 5.647 1.00 44.53 90 LEU A N 1
ATOM 699 C CA . LEU A 1 90 ? 8.412 10.749 6.731 1.00 44.53 90 LEU A CA 1
ATOM 700 C C . LEU A 1 90 ? 8.559 11.567 8.025 1.00 44.53 90 LEU A C 1
ATOM 702 O O . LEU A 1 90 ? 9.577 11.547 8.699 1.00 44.53 90 LEU A O 1
ATOM 706 N N . SER A 1 91 ? 7.506 12.291 8.407 1.00 47.97 91 SER A N 1
ATOM 707 C CA . SER A 1 91 ? 7.364 12.892 9.736 1.00 47.97 91 SER A CA 1
ATOM 708 C C . SER A 1 91 ? 6.989 11.829 10.786 1.00 47.97 91 SER A C 1
ATOM 710 O O . SER A 1 91 ? 6.792 12.129 11.964 1.00 47.97 91 SER A O 1
ATOM 712 N N . LEU A 1 92 ? 6.945 10.547 10.397 1.00 46.94 92 LEU A N 1
ATOM 713 C CA . LEU A 1 92 ? 6.753 9.422 11.312 1.00 46.94 92 LEU A CA 1
ATOM 714 C C . LEU A 1 92 ? 7.910 9.305 12.327 1.00 46.94 92 LEU A C 1
ATOM 716 O O . LEU A 1 92 ? 7.694 8.897 13.468 1.00 46.94 92 LEU A O 1
ATOM 720 N N . THR A 1 93 ? 9.121 9.757 11.978 1.00 44.34 93 THR A N 1
ATOM 721 C CA . THR A 1 93 ? 10.257 9.858 12.915 1.00 44.34 93 THR A CA 1
ATOM 722 C C . THR A 1 93 ? 10.151 11.050 13.875 1.00 44.34 93 THR A C 1
ATOM 724 O O . THR A 1 93 ? 10.696 10.984 14.979 1.00 44.34 93 THR A O 1
ATOM 727 N N . GLN A 1 94 ? 9.403 12.107 13.533 1.00 44.06 94 GLN A N 1
ATOM 728 C CA . GLN A 1 94 ? 9.219 13.281 14.398 1.00 44.06 94 GLN A CA 1
ATOM 729 C C . GLN A 1 94 ? 8.191 13.019 15.511 1.00 44.06 94 GLN A C 1
ATOM 731 O O . GLN A 1 94 ? 8.373 13.469 16.645 1.00 44.06 94 GLN A O 1
ATOM 736 N N . VAL A 1 95 ? 7.133 12.252 15.218 1.00 43.53 95 VAL A N 1
ATOM 737 C CA . VAL A 1 95 ? 6.088 11.915 16.203 1.00 43.53 95 VAL A CA 1
ATOM 738 C C . VAL A 1 95 ? 6.627 10.969 17.280 1.00 43.53 95 VAL A C 1
ATOM 740 O O . VAL A 1 95 ? 6.340 11.161 18.461 1.00 43.53 95 VAL A O 1
ATOM 743 N N . ARG A 1 96 ? 7.496 10.012 16.918 1.00 39.75 96 ARG A N 1
ATOM 744 C CA . ARG A 1 96 ? 8.067 9.057 17.884 1.00 39.75 96 ARG A CA 1
ATOM 745 C C . ARG A 1 96 ? 9.064 9.69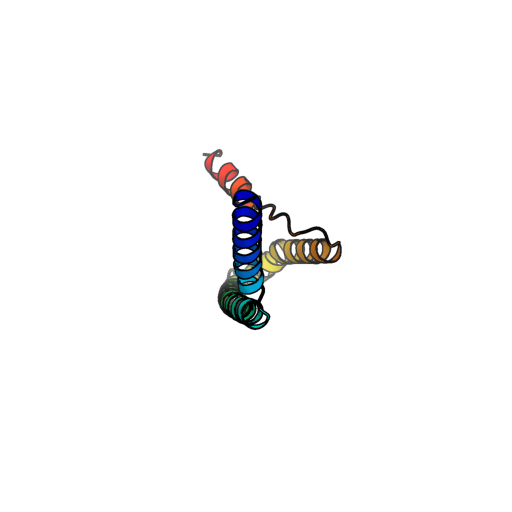9 18.861 1.00 39.75 96 ARG A C 1
ATOM 747 O O . ARG A 1 96 ? 9.143 9.269 20.006 1.00 39.75 96 ARG A O 1
ATOM 754 N N . ARG A 1 97 ? 9.774 10.767 18.469 1.00 40.84 97 ARG A N 1
ATOM 755 C CA . ARG A 1 97 ? 10.695 11.487 19.379 1.00 40.84 97 ARG A CA 1
ATOM 756 C C . ARG A 1 97 ? 9.986 12.365 20.412 1.00 40.84 97 ARG A C 1
ATOM 758 O O . ARG A 1 97 ? 10.542 12.585 21.481 1.00 40.84 97 ARG A O 1
ATOM 765 N N . LYS A 1 98 ? 8.766 12.844 20.141 1.00 45.84 98 LYS A N 1
ATOM 766 C CA . LYS A 1 98 ? 8.018 13.671 21.109 1.00 45.84 98 LYS A CA 1
ATOM 767 C C . LYS A 1 98 ? 7.401 12.876 22.265 1.00 45.84 98 LYS A C 1
ATOM 769 O O . LYS A 1 98 ? 7.097 13.482 23.285 1.00 45.84 98 LYS A O 1
ATOM 774 N N . LEU A 1 99 ? 7.245 11.559 22.120 1.00 48.00 99 LEU A N 1
ATOM 775 C CA . LEU A 1 99 ? 6.763 10.673 23.188 1.00 48.00 99 LEU A CA 1
ATOM 776 C C . LEU A 1 99 ? 7.874 10.224 24.149 1.00 48.00 99 LEU A C 1
ATOM 778 O O . LEU A 1 99 ? 7.580 9.947 25.297 1.00 48.00 99 LEU A O 1
ATOM 782 N N . ILE A 1 100 ? 9.140 10.226 23.718 1.00 50.72 100 ILE A N 1
ATOM 783 C CA . ILE A 1 100 ? 10.290 9.821 24.556 1.00 50.72 100 ILE A CA 1
ATOM 784 C C . ILE A 1 100 ? 10.857 11.001 25.377 1.00 50.72 100 ILE A C 1
ATOM 786 O O . ILE A 1 100 ? 11.634 10.803 26.298 1.00 50.72 100 ILE A O 1
ATOM 790 N N . LEU A 1 101 ? 10.458 12.244 25.074 1.00 49.16 101 LEU A N 1
ATOM 791 C CA . LEU A 1 101 ? 10.887 13.455 25.799 1.00 49.16 101 LEU A CA 1
ATOM 792 C C . LEU A 1 101 ? 9.802 14.019 26.741 1.00 49.16 101 LEU A C 1
ATOM 794 O O . LEU A 1 101 ? 9.879 15.178 27.148 1.00 49.16 101 LEU A O 1
ATOM 7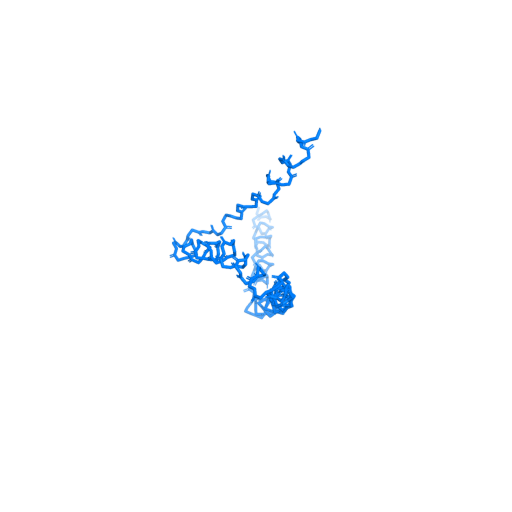98 N N . ARG A 1 102 ? 8.765 13.230 27.048 1.00 47.75 102 ARG A N 1
ATOM 799 C CA . ARG A 1 102 ? 7.739 13.543 28.058 1.00 47.75 102 ARG A CA 1
ATOM 800 C C . ARG A 1 102 ? 7.587 12.408 29.079 1.00 47.75 102 ARG A C 1
ATOM 802 O O . ARG A 1 102 ? 6.468 12.047 29.425 1.00 47.75 102 ARG A O 1
ATOM 809 N N . GLU A 1 103 ? 8.713 11.896 29.558 1.00 44.72 103 GLU A N 1
ATOM 810 C CA . GLU A 1 103 ? 8.846 11.211 30.851 1.00 44.72 103 GLU A CA 1
ATOM 811 C C . GLU A 1 103 ? 10.079 11.760 31.570 1.00 44.72 103 GLU A C 1
ATOM 813 O O . GLU A 1 103 ? 11.087 12.027 30.871 1.00 44.72 103 GLU A O 1
#

Organism: NCBI:txid224669

Secondary structure (DSSP, 8-state):
-HHHHHHHHHHHHHHHHHHHTT-HHHHHHHHHHHHHHHHHHHHHHHHHHHHHHHSSTTTHHHHHIIIIIHHHHHHHHHHHTTT-------THHHHHHHHHT--

Foldseek 3Di:
DVVVVVVVVVVVVVVVVVVVCVDPVNVVVVVVVVVVVVVVVVVVVVVVLVVLQPPDPPGPSVVCCVVPVVVVVVVVVVVVVVVPPCPVPCCVVVVVVVVVVPD

InterPro domains:
  IPR026169 Mitochondria-eating protein [PTHR21771] (18-91)

pLDDT: mean 74.2, std 18.46, range [39.75, 97.38]